Protein AF-A0A942WCF8-F1 (afdb_monomer_lite)

pLDDT: mean 74.46, std 19.91, range [30.67, 97.25]

Sequence (139 aa):
MSRKVQSGFLYDQVKETIESEANHGWRLTQVIIPNKGKHSISGKKRLRLGAFFPWCYQLIFEKDEKENVLYEYKFYRVPLETKAQGSNVDCKDDFYMVKDFLLSMTDNDWKFKQIVIPFDEKKGIYCTLGYEVIFERKK

Foldseek 3Di:
DDKDKDKDAAPVVVVVVCQVVLVVQWHWQDKDAQDPDPPPPPDDDDDDVPPDDSGIIMIMTDHDPVDSKGKDKDKDWDFDPPDDPDDDDDPVVSVVVVVVVQVVCVVVQWAWRDKAQHAPPVVPDSDRRTIMTMTMHID

Radius of gyration: 17.98 Å; chains: 1; bounding box: 40×48×46 Å

Secondary structure (DSSP, 8-state):
-EEEEEEEE-HHHHHHHHHHHHTTTPEEEEEEPPP-------S---PPTTS--TT-EEEEEEE-SS----EEEEEEEEE-----TT----THHHHHHHHHHHHHHHTTTPEEEEEE---BTTTTB---SEEEEEEEEE-

Structure (mmCIF, N/CA/C/O backbone):
data_AF-A0A942WCF8-F1
#
_entry.id   AF-A0A942WCF8-F1
#
loop_
_atom_site.group_PDB
_atom_site.id
_atom_site.type_symbol
_atom_site.label_atom_id
_atom_site.label_alt_id
_atom_site.label_comp_id
_atom_site.label_asym_id
_atom_site.label_entity_id
_atom_site.label_seq_id
_atom_site.pdbx_PDB_ins_code
_atom_site.Cartn_x
_atom_site.Cartn_y
_atom_site.Cartn_z
_atom_site.occupancy
_atom_site.B_iso_or_equiv
_atom_site.auth_seq_id
_atom_site.auth_comp_id
_atom_site.auth_asym_id
_atom_site.auth_atom_id
_atom_site.pdbx_PDB_model_num
ATOM 1 N N . MET A 1 1 ? -3.715 -0.028 21.592 1.00 82.50 1 MET A N 1
ATOM 2 C CA . MET A 1 1 ? -3.212 0.034 20.208 1.00 82.50 1 MET A CA 1
ATOM 3 C C . MET A 1 1 ? -2.612 -1.317 19.890 1.00 82.50 1 MET A C 1
ATOM 5 O O . MET A 1 1 ? -1.669 -1.727 20.559 1.00 82.50 1 MET A O 1
ATOM 9 N N . SER A 1 2 ? -3.210 -2.012 18.934 1.00 93.25 2 SER A N 1
ATOM 10 C CA . SER A 1 2 ? -2.871 -3.384 18.565 1.00 93.25 2 SER A CA 1
ATOM 11 C C . SER A 1 2 ? -2.043 -3.369 17.285 1.00 93.25 2 SER A C 1
ATOM 13 O O . SER A 1 2 ? -2.260 -2.530 16.411 1.00 93.25 2 SER A O 1
ATOM 15 N N . ARG A 1 3 ? -1.057 -4.263 17.176 1.00 95.06 3 ARG A N 1
ATOM 16 C CA . ARG A 1 3 ? -0.153 -4.354 16.021 1.00 95.06 3 ARG A CA 1
ATOM 17 C C . ARG A 1 3 ? -0.092 -5.790 15.533 1.00 95.06 3 ARG A C 1
ATOM 19 O O . ARG A 1 3 ? -0.025 -6.708 16.346 1.00 95.06 3 ARG A O 1
ATOM 26 N N . LYS A 1 4 ? -0.064 -5.975 14.217 1.00 94.81 4 LYS A N 1
ATOM 27 C CA . LYS A 1 4 ? 0.160 -7.287 13.609 1.00 94.81 4 LYS A CA 1
ATOM 28 C C . LYS A 1 4 ? 1.131 -7.206 12.446 1.00 94.81 4 LYS A C 1
ATOM 30 O O . LYS A 1 4 ? 1.277 -6.162 11.812 1.00 94.81 4 LYS A O 1
ATOM 35 N N . VAL A 1 5 ? 1.771 -8.338 12.185 1.00 93.75 5 VAL A N 1
ATOM 36 C CA . VAL A 1 5 ? 2.640 -8.548 11.033 1.00 93.75 5 VAL A CA 1
ATOM 37 C C . VAL A 1 5 ? 2.092 -9.733 10.261 1.00 93.75 5 VAL A C 1
ATOM 39 O O . VAL A 1 5 ? 1.862 -10.794 10.838 1.00 93.75 5 VAL A O 1
ATOM 42 N N . GLN A 1 6 ? 1.888 -9.552 8.966 1.00 90.81 6 GLN A N 1
ATOM 43 C CA . GLN A 1 6 ? 1.565 -10.633 8.045 1.00 90.81 6 GLN A CA 1
ATOM 44 C C . GLN A 1 6 ? 2.715 -10.792 7.051 1.00 90.81 6 GLN A C 1
ATOM 46 O O . GLN A 1 6 ? 3.426 -9.837 6.750 1.00 90.81 6 GLN A O 1
ATOM 51 N N . SER A 1 7 ? 2.974 -12.014 6.601 1.00 87.12 7 SER A N 1
ATOM 52 C CA . SER A 1 7 ? 4.119 -12.367 5.751 1.00 87.12 7 SER A CA 1
ATOM 53 C C . SER A 1 7 ? 3.686 -13.410 4.730 1.00 87.12 7 SER A C 1
ATOM 55 O O . SER A 1 7 ? 2.695 -14.098 4.956 1.00 87.12 7 SER A O 1
ATOM 57 N N . GLY A 1 8 ? 4.452 -13.578 3.652 1.00 81.56 8 GLY A N 1
ATOM 58 C CA . GLY A 1 8 ? 4.164 -14.614 2.654 1.00 81.56 8 GLY A CA 1
ATOM 59 C C . GLY A 1 8 ? 3.466 -14.113 1.395 1.00 81.56 8 GLY A C 1
ATOM 60 O O . GLY A 1 8 ? 3.040 -14.943 0.601 1.00 81.56 8 GLY A O 1
ATOM 61 N N . PHE A 1 9 ? 3.362 -12.796 1.194 1.00 82.25 9 PHE A N 1
ATOM 62 C CA . PHE A 1 9 ? 2.652 -12.232 0.048 1.00 82.25 9 PHE A CA 1
ATOM 63 C C . PHE A 1 9 ? 3.554 -12.038 -1.165 1.00 82.25 9 PHE A C 1
ATOM 65 O O . PHE A 1 9 ? 4.680 -11.547 -1.045 1.00 82.25 9 PHE A O 1
ATOM 72 N N . LEU A 1 10 ? 3.011 -12.368 -2.330 1.00 82.12 10 LEU A N 1
ATOM 73 C CA . LEU A 1 10 ? 3.440 -11.804 -3.605 1.00 82.12 10 LEU A CA 1
ATOM 74 C C . LEU A 1 10 ? 2.937 -10.363 -3.728 1.00 82.12 10 LEU A C 1
ATOM 76 O O . LEU A 1 10 ? 1.957 -9.995 -3.076 1.00 82.12 10 LEU A O 1
ATOM 80 N N . TYR A 1 11 ? 3.570 -9.545 -4.567 1.00 79.56 11 TYR A N 1
ATOM 81 C CA . TYR A 1 11 ? 3.198 -8.133 -4.679 1.00 79.56 11 TYR A CA 1
ATOM 82 C C . TYR A 1 11 ? 1.736 -7.929 -5.098 1.00 79.56 11 TYR A C 1
ATOM 84 O O . TYR A 1 11 ? 1.053 -7.065 -4.552 1.00 79.56 11 TYR A O 1
ATOM 92 N N . ASP A 1 12 ? 1.221 -8.767 -5.998 1.00 80.12 12 ASP A N 1
ATOM 93 C CA . ASP A 1 12 ? -0.180 -8.696 -6.430 1.00 80.12 12 ASP A CA 1
ATOM 94 C C . ASP A 1 12 ? -1.155 -8.930 -5.257 1.00 80.12 12 ASP A C 1
ATOM 96 O O . ASP A 1 12 ? -2.207 -8.302 -5.185 1.00 80.12 12 ASP A O 1
ATOM 100 N N . GLN A 1 13 ? -0.762 -9.745 -4.270 1.00 88.50 13 GLN A N 1
ATOM 101 C CA . GLN A 1 13 ? -1.559 -10.030 -3.071 1.00 88.50 13 GLN A CA 1
ATOM 102 C C . GLN A 1 13 ? -1.449 -8.931 -2.006 1.00 88.50 13 GLN A C 1
ATOM 104 O O . GLN A 1 13 ? -2.304 -8.835 -1.122 1.00 88.50 13 GLN A O 1
ATOM 109 N N . VAL A 1 14 ? -0.400 -8.099 -2.055 1.00 90.19 14 VAL A N 1
ATOM 110 C CA . VAL A 1 14 ? -0.177 -7.026 -1.074 1.00 90.19 14 VAL A CA 1
ATOM 111 C C . VAL A 1 14 ? -1.324 -6.020 -1.108 1.00 90.19 14 VAL A C 1
ATOM 113 O O . VAL A 1 14 ? -1.840 -5.664 -0.052 1.00 90.19 14 VAL A O 1
ATOM 116 N N . LYS A 1 15 ? -1.754 -5.596 -2.302 1.00 91.88 15 LYS A N 1
ATOM 117 C CA . LYS A 1 15 ? -2.828 -4.602 -2.471 1.00 91.88 15 LYS A CA 1
ATOM 118 C C . LYS A 1 15 ? -4.153 -5.092 -1.904 1.00 91.88 15 LYS A C 1
ATOM 120 O O . LYS A 1 15 ? -4.730 -4.433 -1.045 1.00 91.88 15 LYS A O 1
ATOM 125 N N . GLU A 1 16 ? -4.569 -6.283 -2.332 1.00 94.06 16 GLU A N 1
ATOM 126 C CA . GLU A 1 16 ? -5.813 -6.919 -1.890 1.00 94.06 16 GLU A CA 1
ATOM 127 C C . GLU A 1 16 ? -5.825 -7.115 -0.371 1.00 94.06 16 GLU A C 1
ATOM 129 O O . GLU A 1 16 ? -6.829 -6.863 0.296 1.00 94.06 16 GLU A O 1
ATOM 134 N N . THR A 1 17 ? -4.683 -7.507 0.201 1.00 96.06 17 THR A N 1
ATOM 135 C CA . THR A 1 17 ? -4.548 -7.675 1.651 1.00 96.06 17 THR A CA 1
ATOM 136 C C . THR A 1 17 ? -4.656 -6.336 2.378 1.00 96.06 17 THR A C 1
ATOM 138 O O . THR A 1 17 ? -5.371 -6.249 3.372 1.00 96.06 17 THR A O 1
ATOM 141 N N . ILE A 1 18 ? -3.992 -5.280 1.892 1.00 96.19 18 ILE A N 1
ATOM 142 C CA . ILE A 1 18 ? -4.087 -3.937 2.483 1.00 96.19 18 ILE A CA 1
ATOM 143 C C . ILE A 1 18 ? -5.541 -3.456 2.490 1.00 96.19 18 ILE A C 1
ATOM 145 O O . ILE A 1 18 ? -6.025 -3.021 3.531 1.00 96.19 18 ILE A O 1
ATOM 149 N N . GLU A 1 19 ? -6.242 -3.557 1.361 1.00 95.38 19 GLU A 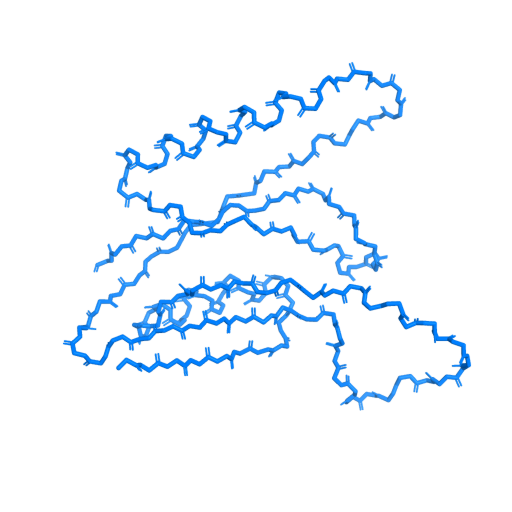N 1
ATOM 150 C CA . GLU A 1 19 ? -7.636 -3.119 1.238 1.00 95.38 19 GLU A CA 1
ATOM 151 C C . GLU A 1 19 ? -8.581 -3.939 2.126 1.00 95.38 19 GLU A C 1
ATOM 153 O O . GLU A 1 19 ? -9.424 -3.379 2.831 1.00 95.38 19 GLU A O 1
ATOM 158 N N . SER A 1 20 ? -8.416 -5.264 2.146 1.00 95.88 20 SER A N 1
ATOM 159 C CA . SER A 1 20 ? -9.189 -6.154 3.014 1.00 95.88 20 SER A CA 1
ATOM 160 C C . SER A 1 20 ? -9.003 -5.793 4.487 1.00 95.88 20 SER A C 1
ATOM 162 O O . SER A 1 20 ? -9.975 -5.625 5.222 1.00 95.88 20 SER A O 1
ATOM 164 N N . GLU A 1 21 ? -7.763 -5.598 4.931 1.00 96.19 21 GLU A N 1
ATOM 165 C CA . GLU A 1 21 ? -7.456 -5.276 6.323 1.00 96.19 21 GLU A CA 1
ATOM 166 C C . GLU A 1 21 ? -7.935 -3.874 6.725 1.00 96.19 21 GLU A C 1
ATOM 168 O O . GLU A 1 21 ? -8.462 -3.683 7.828 1.00 96.19 21 GLU A O 1
ATOM 173 N N . ALA A 1 22 ? -7.866 -2.916 5.801 1.00 95.31 22 ALA A N 1
ATOM 174 C CA . ALA A 1 22 ? -8.384 -1.566 5.989 1.00 95.31 22 ALA A CA 1
ATOM 175 C C . ALA A 1 22 ? -9.891 -1.541 6.279 1.00 95.31 22 ALA A C 1
ATOM 177 O O . ALA A 1 22 ? -10.336 -0.790 7.150 1.00 95.31 22 ALA A O 1
ATOM 178 N N . ASN A 1 23 ? -10.666 -2.418 5.629 1.00 94.25 23 ASN A N 1
ATOM 179 C CA . ASN A 1 23 ? -12.102 -2.584 5.885 1.00 94.25 23 ASN A CA 1
ATOM 180 C C . ASN A 1 23 ? -12.414 -3.150 7.280 1.00 94.25 23 ASN A C 1
ATOM 182 O O . ASN A 1 23 ? -13.544 -3.045 7.752 1.00 94.25 23 ASN A O 1
ATOM 186 N N . HIS A 1 24 ? -11.414 -3.705 7.965 1.00 93.44 24 HIS A N 1
ATOM 187 C CA . HIS A 1 24 ? -11.518 -4.188 9.341 1.00 93.44 24 HIS A CA 1
ATOM 188 C C . HIS A 1 24 ? -10.868 -3.224 10.352 1.00 93.44 24 HIS A C 1
ATOM 190 O O . HIS A 1 24 ? -10.640 -3.598 11.509 1.00 93.44 24 HIS A O 1
ATOM 196 N N . GLY A 1 25 ? -10.566 -1.988 9.940 1.00 94.19 25 GLY A N 1
ATOM 197 C CA . GLY A 1 25 ? -9.974 -0.944 10.782 1.00 94.19 25 GLY A CA 1
ATOM 198 C C . GLY A 1 25 ? -8.477 -1.120 11.041 1.00 94.19 25 GLY A C 1
ATOM 199 O O . GLY A 1 25 ? -7.934 -0.488 11.944 1.00 94.19 25 GLY A O 1
ATOM 200 N N . TRP A 1 26 ? -7.796 -1.993 10.294 1.00 96.38 26 TRP A N 1
ATOM 201 C CA . TRP A 1 26 ? -6.342 -2.095 10.348 1.00 96.38 26 TRP A CA 1
ATOM 202 C C . TRP A 1 26 ? -5.718 -1.088 9.392 1.00 96.38 26 TRP A C 1
ATOM 204 O O . TRP A 1 26 ? -5.884 -1.161 8.179 1.00 96.38 26 TRP A O 1
ATOM 214 N N . ARG A 1 27 ? -4.941 -0.163 9.940 1.00 96.38 27 ARG A N 1
ATOM 215 C CA . ARG A 1 27 ? -4.160 0.786 9.163 1.00 96.38 27 ARG A CA 1
ATOM 216 C C . ARG A 1 27 ? -2.823 0.157 8.806 1.00 96.38 27 ARG A C 1
ATOM 218 O O . ARG A 1 27 ? -2.075 -0.264 9.691 1.00 96.38 27 ARG A O 1
ATOM 225 N N . LEU A 1 28 ? -2.486 0.132 7.522 1.00 97.25 28 LEU A N 1
ATOM 226 C CA . LEU A 1 28 ? -1.133 -0.187 7.077 1.00 97.25 28 LEU A CA 1
ATOM 227 C C . LEU A 1 28 ? -0.159 0.781 7.747 1.00 97.25 28 LEU A C 1
ATOM 229 O O . LEU A 1 28 ? -0.418 1.978 7.785 1.00 97.25 28 LEU A O 1
ATOM 233 N N . THR A 1 29 ? 0.976 0.309 8.241 1.00 96.31 29 THR A N 1
ATOM 234 C CA . THR A 1 29 ? 2.079 1.178 8.678 1.00 96.31 29 THR A CA 1
ATOM 235 C C . THR A 1 29 ? 3.249 1.085 7.722 1.00 96.31 29 THR A C 1
ATOM 237 O O . THR A 1 29 ? 3.823 2.117 7.381 1.00 96.31 29 THR A O 1
ATOM 240 N N . GLN A 1 30 ? 3.560 -0.122 7.254 1.00 94.50 30 GLN A N 1
ATOM 241 C CA . GLN A 1 30 ? 4.701 -0.360 6.389 1.00 94.50 30 GLN A CA 1
ATOM 242 C C . GLN A 1 30 ? 4.522 -1.627 5.552 1.00 94.50 30 GLN A C 1
ATOM 244 O O . GLN A 1 30 ? 4.093 -2.668 6.050 1.00 94.50 30 GLN A O 1
ATOM 249 N N . VAL A 1 31 ? 4.943 -1.539 4.295 1.00 93.19 31 VAL A N 1
ATOM 250 C CA . VAL A 1 31 ? 5.267 -2.665 3.421 1.00 93.19 31 VAL A CA 1
ATOM 251 C C . VAL A 1 31 ? 6.772 -2.912 3.509 1.00 93.19 31 VAL A C 1
ATOM 253 O O . VAL A 1 31 ? 7.579 -2.048 3.161 1.00 93.19 31 VAL A O 1
ATOM 256 N N . ILE A 1 32 ? 7.171 -4.085 3.986 1.00 88.88 32 ILE A N 1
ATOM 257 C CA . ILE A 1 32 ? 8.566 -4.525 3.993 1.00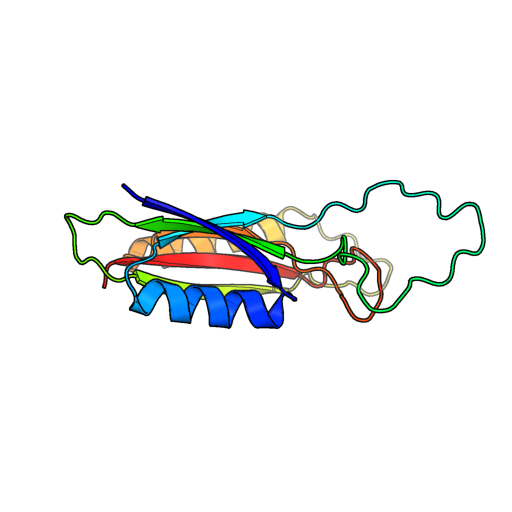 88.88 32 ILE A CA 1
ATOM 258 C C . ILE A 1 32 ? 8.841 -5.243 2.679 1.00 88.88 32 ILE A C 1
ATOM 260 O O . ILE A 1 32 ? 8.197 -6.242 2.350 1.00 88.88 32 ILE A O 1
ATOM 264 N N . ILE A 1 33 ? 9.829 -4.728 1.951 1.00 83.44 33 ILE A N 1
ATOM 265 C CA . ILE A 1 33 ? 10.316 -5.330 0.715 1.00 83.44 33 ILE A CA 1
ATOM 266 C C . ILE A 1 33 ? 11.363 -6.396 1.081 1.00 83.44 33 ILE A C 1
ATOM 268 O O . ILE A 1 33 ? 12.297 -6.084 1.828 1.00 83.44 33 ILE A O 1
ATOM 272 N N . PRO A 1 34 ? 11.235 -7.641 0.591 1.00 76.06 34 PRO A N 1
ATOM 273 C CA . PRO A 1 34 ? 12.176 -8.711 0.908 1.00 76.06 34 PRO A CA 1
ATOM 274 C C . PRO A 1 34 ? 13.576 -8.401 0.366 1.00 76.06 34 PRO A C 1
ATOM 276 O O . PRO A 1 34 ? 13.753 -8.110 -0.814 1.00 76.06 34 PRO A O 1
ATOM 279 N N . ASN A 1 35 ? 14.600 -8.499 1.216 1.00 64.19 35 ASN A N 1
ATOM 280 C CA . ASN A 1 35 ? 15.986 -8.302 0.795 1.00 64.19 35 ASN A CA 1
ATOM 281 C C . ASN A 1 35 ? 16.510 -9.544 0.046 1.00 64.19 35 ASN A C 1
ATOM 283 O O . ASN A 1 35 ? 16.370 -10.667 0.538 1.00 64.19 35 ASN A O 1
ATOM 287 N N . LYS A 1 36 ? 17.219 -9.351 -1.080 1.00 58.59 36 LYS A N 1
ATOM 288 C CA . LYS A 1 36 ? 18.146 -10.361 -1.620 1.00 58.59 36 LYS A CA 1
ATOM 289 C C . LYS A 1 36 ? 19.293 -10.536 -0.623 1.00 58.59 36 LYS A C 1
ATOM 291 O O . LYS A 1 36 ? 20.376 -9.978 -0.792 1.00 58.59 36 LYS A O 1
ATOM 296 N N . GLY A 1 37 ? 19.093 -11.337 0.420 1.00 48.06 37 GLY A N 1
ATOM 297 C CA . GLY A 1 37 ? 20.226 -11.867 1.169 1.00 48.06 37 GLY A CA 1
ATOM 298 C C . GLY A 1 37 ? 21.226 -12.467 0.175 1.00 48.06 37 GLY A C 1
ATOM 299 O O . GLY A 1 37 ? 20.825 -13.146 -0.775 1.00 48.06 37 GLY A O 1
ATOM 300 N N . LYS A 1 38 ? 22.530 -12.217 0.360 1.00 43.69 38 LYS A N 1
ATOM 301 C CA . LYS A 1 38 ? 23.592 -12.956 -0.340 1.00 43.69 38 LYS A CA 1
ATOM 302 C C . LYS A 1 38 ? 23.592 -14.403 0.160 1.00 43.69 38 LYS A C 1
ATOM 304 O O . LYS A 1 38 ? 24.525 -14.838 0.824 1.00 43.69 38 LYS A O 1
ATOM 309 N N . HIS A 1 39 ? 22.547 -15.164 -0.130 1.00 42.34 39 HIS A N 1
ATOM 310 C CA . HIS A 1 39 ? 22.625 -16.603 -0.015 1.00 42.34 39 HIS A CA 1
ATOM 311 C C . HIS A 1 39 ? 23.334 -17.088 -1.269 1.00 42.34 39 HIS A C 1
ATOM 313 O O . HIS A 1 39 ? 22.738 -17.267 -2.329 1.00 42.34 39 HIS A O 1
ATOM 319 N N . SER A 1 40 ? 24.647 -17.265 -1.141 1.00 34.84 40 SER A N 1
ATOM 320 C CA . SER A 1 40 ? 25.357 -18.222 -1.966 1.00 34.84 40 SER A CA 1
ATOM 321 C C . SER A 1 40 ? 24.635 -19.555 -1.784 1.00 34.84 40 SER A C 1
ATOM 323 O O . SER A 1 40 ? 24.783 -20.233 -0.770 1.00 34.84 40 SER A O 1
ATOM 325 N N . ILE A 1 41 ? 23.822 -19.955 -2.762 1.00 43.84 41 ILE A N 1
ATOM 326 C CA . ILE A 1 41 ? 23.407 -21.355 -2.878 1.00 43.84 41 ILE A CA 1
ATOM 327 C C . ILE A 1 41 ? 24.619 -22.096 -3.454 1.00 43.84 41 ILE A C 1
ATOM 329 O O . ILE A 1 41 ? 24.641 -22.567 -4.587 1.00 43.84 41 ILE A O 1
ATOM 333 N N . SER A 1 42 ? 25.694 -22.110 -2.666 1.00 38.69 42 SER A N 1
ATOM 334 C CA . SER A 1 42 ? 26.792 -23.043 -2.805 1.00 38.69 42 SER A CA 1
ATOM 335 C C . SER A 1 42 ? 26.251 -24.380 -2.324 1.00 38.69 42 SER A C 1
ATOM 337 O O . SER A 1 42 ? 26.103 -24.627 -1.128 1.00 38.69 42 SER A O 1
ATOM 339 N N . GLY A 1 43 ? 25.865 -25.214 -3.280 1.00 37.31 43 GLY A N 1
ATOM 340 C CA . GLY A 1 43 ? 25.439 -26.578 -3.022 1.00 37.31 43 GLY A CA 1
ATOM 341 C C . GLY A 1 43 ? 23.997 -26.820 -3.428 1.00 37.31 43 GLY A C 1
ATOM 342 O O . GLY A 1 43 ? 23.058 -26.241 -2.889 1.00 37.31 43 GLY A O 1
ATOM 343 N N . LYS A 1 44 ? 23.843 -27.745 -4.376 1.00 40.22 44 LYS A N 1
ATOM 344 C CA . LYS A 1 44 ? 22.594 -28.392 -4.777 1.00 40.22 44 LYS A CA 1
ATOM 345 C C . LYS A 1 44 ? 21.799 -28.855 -3.545 1.00 40.22 44 LYS A C 1
ATOM 347 O O . LYS A 1 44 ? 21.922 -29.998 -3.116 1.00 40.22 44 LYS A O 1
ATOM 352 N N . LYS A 1 45 ? 20.935 -28.009 -2.994 1.00 38.72 45 LYS A N 1
ATOM 353 C CA . LYS A 1 45 ? 19.811 -28.444 -2.164 1.00 38.72 45 LYS A CA 1
ATOM 354 C C . LYS A 1 45 ? 18.542 -28.020 -2.879 1.00 38.72 45 LYS A C 1
ATOM 356 O O . LYS A 1 45 ? 18.196 -26.845 -2.904 1.00 38.72 45 LYS A O 1
ATOM 361 N N . ARG A 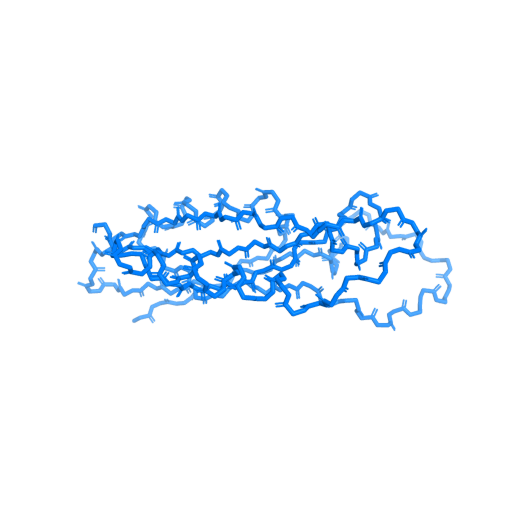1 46 ? 17.877 -29.006 -3.495 1.00 40.41 46 ARG A N 1
ATOM 362 C CA . ARG A 1 46 ? 16.479 -28.907 -3.931 1.00 40.41 46 ARG A CA 1
ATOM 363 C C . ARG A 1 46 ? 15.687 -28.272 -2.786 1.00 40.41 46 ARG A C 1
ATOM 365 O O . ARG A 1 46 ? 15.615 -28.855 -1.703 1.00 40.41 46 ARG A O 1
ATOM 372 N N . LEU A 1 47 ? 15.144 -27.082 -3.026 1.00 40.25 47 LEU A N 1
ATOM 373 C CA . LEU A 1 47 ? 14.181 -26.445 -2.135 1.00 40.25 47 LEU A CA 1
ATOM 374 C C . LEU A 1 47 ? 13.023 -27.430 -1.935 1.00 40.25 47 LEU A C 1
ATOM 376 O O . LEU A 1 47 ? 12.396 -27.860 -2.903 1.00 40.25 47 LEU A O 1
ATOM 380 N N . ARG A 1 48 ? 12.795 -27.856 -0.689 1.00 35.31 48 ARG A N 1
ATOM 381 C CA . ARG A 1 48 ? 11.617 -28.656 -0.343 1.00 35.31 48 ARG A CA 1
ATOM 382 C C . ARG A 1 48 ? 10.397 -27.739 -0.439 1.00 35.31 48 ARG A C 1
ATOM 384 O O . ARG A 1 48 ? 10.442 -26.632 0.098 1.00 35.31 48 ARG A O 1
ATOM 391 N N . LEU A 1 49 ? 9.324 -28.195 -1.092 1.00 30.67 49 LEU A N 1
ATOM 392 C CA . LEU A 1 49 ? 8.007 -27.564 -0.969 1.00 30.67 49 LEU A CA 1
ATOM 393 C C . LEU A 1 49 ? 7.691 -27.424 0.532 1.00 30.67 49 LEU A C 1
ATOM 395 O O . LEU A 1 49 ? 7.726 -28.418 1.254 1.00 30.67 49 LEU A O 1
ATOM 399 N N . GLY A 1 50 ? 7.468 -26.193 0.994 1.00 36.78 50 GLY A N 1
ATOM 400 C CA . GLY A 1 50 ? 7.269 -25.857 2.411 1.00 36.78 50 GLY A CA 1
ATOM 401 C C . GLY A 1 50 ? 8.402 -25.049 3.059 1.00 36.78 50 GLY A C 1
ATOM 402 O O . GLY A 1 50 ? 8.265 -24.631 4.204 1.00 36.78 50 GLY A O 1
ATOM 403 N N . ALA A 1 51 ? 9.510 -24.788 2.356 1.00 39.44 51 ALA A N 1
ATOM 404 C CA . ALA A 1 51 ? 10.528 -23.848 2.821 1.00 39.44 51 ALA A CA 1
ATOM 405 C C . ALA A 1 51 ? 10.022 -22.400 2.686 1.00 39.44 51 ALA A C 1
ATOM 407 O O . ALA A 1 51 ? 9.674 -21.969 1.590 1.00 39.44 51 ALA A O 1
ATOM 408 N N . PHE A 1 52 ? 9.994 -21.675 3.810 1.00 41.84 52 PHE A N 1
ATOM 409 C CA . PHE A 1 52 ? 9.739 -20.236 3.926 1.00 41.84 52 PHE A CA 1
ATOM 410 C C . PHE A 1 52 ? 10.357 -19.487 2.741 1.00 41.84 52 PHE A C 1
ATOM 412 O O . PHE A 1 52 ? 11.577 -19.499 2.601 1.00 41.84 52 PHE A O 1
ATOM 419 N N . PHE A 1 53 ? 9.537 -18.904 1.863 1.00 48.91 53 PHE A N 1
ATOM 420 C CA . PHE A 1 53 ? 10.026 -18.177 0.694 1.00 48.91 53 PHE A CA 1
ATOM 421 C C . PHE A 1 53 ? 10.691 -16.881 1.181 1.00 48.91 53 PHE A C 1
ATOM 423 O O . PHE A 1 53 ? 9.973 -15.969 1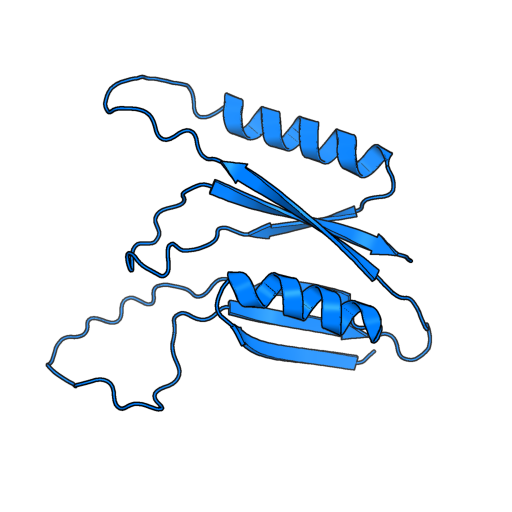.586 1.00 48.91 53 PHE A O 1
ATOM 430 N N . PRO A 1 54 ? 12.030 -16.724 1.121 1.00 52.22 54 PRO A N 1
ATOM 431 C CA . PRO A 1 54 ? 12.698 -15.499 1.579 1.00 52.22 54 PRO A CA 1
ATOM 432 C C . PRO A 1 54 ? 12.470 -14.299 0.633 1.00 52.22 54 PRO A C 1
ATOM 434 O O . PRO A 1 54 ? 13.174 -13.299 0.713 1.00 52.22 54 PRO A O 1
ATOM 437 N N . TRP A 1 55 ? 11.492 -14.408 -0.269 1.00 64.06 55 TRP A N 1
ATOM 438 C CA . TRP A 1 55 ? 11.199 -13.498 -1.376 1.00 64.06 55 TRP A CA 1
ATOM 439 C C . TRP A 1 55 ? 9.797 -12.885 -1.283 1.00 64.06 55 TRP A C 1
ATOM 441 O O . TRP A 1 55 ? 9.307 -12.358 -2.273 1.00 64.06 55 TRP A O 1
ATOM 451 N N . CYS A 1 56 ? 9.128 -12.994 -0.133 1.00 77.31 56 CYS A N 1
ATOM 452 C CA . CYS A 1 56 ? 7.762 -12.509 0.047 1.00 77.31 56 CYS A CA 1
ATOM 453 C C . CYS A 1 56 ? 7.710 -11.193 0.835 1.00 77.31 56 CYS A C 1
ATOM 455 O O . CYS A 1 56 ? 8.530 -10.943 1.720 1.00 77.31 56 CYS A O 1
ATOM 457 N N . TYR A 1 57 ? 6.725 -10.357 0.519 1.00 86.31 57 TYR A N 1
ATOM 458 C CA . TYR A 1 57 ? 6.460 -9.109 1.223 1.00 86.31 57 TYR A CA 1
ATOM 459 C C . TYR A 1 57 ? 5.923 -9.381 2.629 1.00 86.31 57 TYR A C 1
ATOM 461 O O . TYR A 1 57 ? 5.201 -10.358 2.868 1.00 86.31 57 TYR A O 1
ATOM 469 N N . GLN A 1 58 ? 6.256 -8.484 3.560 1.00 90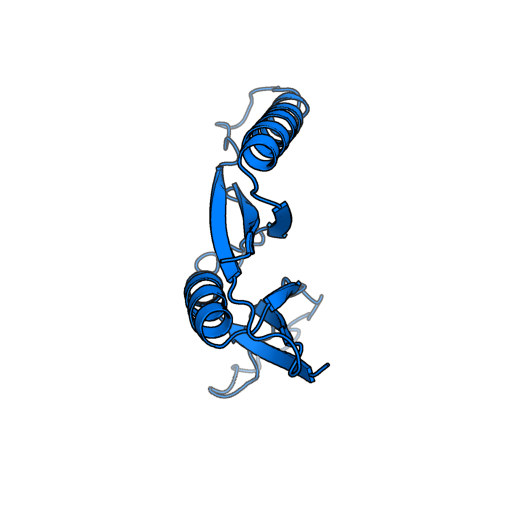.50 58 GLN A N 1
ATOM 470 C CA . GLN A 1 58 ? 5.637 -8.447 4.883 1.00 90.50 58 GLN A CA 1
ATOM 471 C C . GLN A 1 58 ? 4.886 -7.134 5.063 1.00 90.50 58 GLN A C 1
ATOM 473 O O . GLN A 1 58 ? 5.347 -6.079 4.633 1.00 90.50 58 GLN A O 1
ATOM 478 N N . LEU A 1 59 ? 3.733 -7.202 5.715 1.00 94.25 59 LEU A N 1
ATOM 479 C CA . LEU A 1 59 ? 2.865 -6.062 5.964 1.00 94.25 59 LEU A CA 1
ATOM 480 C C . LEU A 1 59 ? 2.744 -5.860 7.465 1.00 94.25 59 LEU A C 1
ATOM 482 O O . LEU A 1 59 ? 2.393 -6.789 8.195 1.00 94.25 59 LEU A O 1
ATOM 486 N N . ILE A 1 60 ? 3.048 -4.650 7.923 1.00 96.12 60 ILE A N 1
ATOM 487 C CA . ILE A 1 60 ? 2.838 -4.243 9.308 1.00 96.12 60 ILE A CA 1
ATOM 488 C C . ILE A 1 60 ? 1.569 -3.403 9.356 1.00 96.12 60 ILE A C 1
ATOM 490 O O . ILE A 1 60 ? 1.421 -2.447 8.595 1.00 96.12 60 ILE A O 1
ATOM 494 N N . PHE A 1 61 ? 0.677 -3.748 10.279 1.00 96.88 61 PHE A N 1
ATOM 495 C CA . PHE A 1 61 ? -0.557 -3.017 10.524 1.00 96.88 61 PHE A CA 1
ATOM 496 C C . PHE A 1 61 ? -0.664 -2.586 11.979 1.00 96.88 61 PHE A C 1
ATOM 498 O O . PHE A 1 61 ? -0.197 -3.279 12.886 1.00 96.88 61 PHE A O 1
ATOM 505 N N . GLU A 1 62 ? -1.346 -1.470 12.199 1.00 95.88 62 GLU A N 1
ATOM 506 C CA . GLU A 1 62 ? -1.778 -1.001 13.509 1.00 95.88 62 GLU A CA 1
ATOM 507 C C . GLU A 1 62 ? -3.291 -0.792 13.529 1.00 95.88 62 GLU A C 1
ATOM 509 O O . GLU A 1 62 ? -3.904 -0.489 12.509 1.00 95.88 62 GLU A O 1
ATOM 514 N N . LYS A 1 63 ? -3.896 -0.957 14.699 1.00 94.38 63 LYS A N 1
ATOM 515 C CA . LYS A 1 63 ? -5.302 -0.654 14.935 1.00 94.38 63 LYS A CA 1
ATOM 516 C C . LYS A 1 63 ? -5.448 0.014 16.290 1.00 94.38 63 LYS A C 1
ATOM 518 O O . LYS A 1 63 ? -4.937 -0.487 17.300 1.00 94.38 63 LYS A O 1
ATOM 523 N N . ASP A 1 64 ? -6.131 1.151 16.315 1.00 89.62 64 ASP A N 1
ATOM 524 C CA . ASP A 1 64 ? -6.653 1.675 17.567 1.00 89.62 64 ASP A CA 1
ATOM 525 C C . ASP A 1 64 ? -7.984 0.977 17.856 1.00 89.62 64 ASP A C 1
ATOM 527 O O . ASP A 1 64 ? -8.858 0.905 17.003 1.00 89.62 64 ASP A O 1
ATOM 531 N N . GLU A 1 65 ? -8.121 0.402 19.044 1.00 84.50 65 GLU A N 1
ATOM 532 C CA . GLU A 1 65 ? -9.352 -0.285 19.447 1.00 84.50 65 GLU A CA 1
ATOM 533 C C . GLU A 1 65 ? -10.401 0.699 19.970 1.00 84.50 65 GLU A C 1
ATOM 535 O O . GLU A 1 65 ? -11.572 0.348 20.080 1.00 84.50 65 GLU A O 1
ATOM 540 N N . LYS A 1 66 ? -9.988 1.933 20.285 1.00 85.75 66 LYS A N 1
ATOM 541 C CA . LYS A 1 66 ? -10.877 2.994 20.768 1.00 85.75 66 LYS A CA 1
ATOM 542 C C . LYS A 1 66 ? -11.503 3.798 19.632 1.00 85.75 66 LYS A C 1
ATOM 544 O O . LYS A 1 66 ? -12.579 4.359 19.817 1.00 85.75 66 LYS A O 1
ATOM 549 N N . GLU A 1 67 ? -10.850 3.850 18.474 1.00 81.94 67 GLU A N 1
ATOM 550 C CA . GLU A 1 67 ? -11.336 4.553 17.288 1.00 81.94 67 GLU A CA 1
ATOM 551 C C . GLU A 1 67 ? -11.731 3.546 16.201 1.00 81.94 67 GLU A C 1
ATOM 553 O O . GLU A 1 67 ? -10.897 2.796 15.702 1.00 81.94 67 GLU A O 1
ATOM 558 N N . ASN A 1 68 ? -13.002 3.546 15.786 1.00 81.62 68 ASN A N 1
ATOM 559 C CA . ASN A 1 68 ? -13.462 2.726 14.661 1.00 81.62 68 ASN A CA 1
ATOM 560 C C . ASN A 1 68 ? -13.266 3.466 13.327 1.00 81.62 68 ASN A C 1
ATOM 562 O O . ASN A 1 68 ? -14.229 3.782 12.631 1.00 81.62 68 ASN A O 1
ATOM 566 N N . VAL A 1 69 ? -12.014 3.807 13.019 1.00 90.19 69 VAL A N 1
ATOM 567 C CA . VAL A 1 69 ? -11.645 4.517 11.787 1.00 90.19 69 VAL A CA 1
ATOM 568 C C . VAL A 1 69 ? -11.290 3.504 10.709 1.00 90.19 69 VAL A C 1
ATOM 570 O O . VAL A 1 69 ? -10.464 2.613 10.920 1.00 90.19 69 VAL A O 1
ATOM 573 N N . LEU A 1 70 ? -11.896 3.666 9.537 1.00 94.12 70 LEU A N 1
ATOM 574 C CA . LEU A 1 70 ? -11.555 2.900 8.347 1.00 94.12 70 LEU A CA 1
ATOM 575 C C . LEU A 1 70 ? -10.591 3.700 7.472 1.00 94.12 70 LEU A C 1
ATOM 577 O O . LEU A 1 70 ? -10.493 4.925 7.570 1.00 94.12 70 LEU A O 1
ATOM 581 N N . TYR A 1 71 ? -9.870 2.994 6.611 1.00 94.75 71 TYR A N 1
ATOM 582 C CA . TYR A 1 71 ? -8.908 3.603 5.703 1.00 94.75 71 TYR A CA 1
ATOM 583 C C . TYR A 1 71 ? -9.217 3.209 4.265 1.00 94.75 71 TYR A C 1
ATOM 585 O O . TYR A 1 71 ? -9.622 2.085 3.981 1.00 94.75 71 TYR A O 1
ATOM 593 N N . GLU A 1 72 ? -9.013 4.152 3.358 1.00 95.25 72 GLU A N 1
ATOM 594 C CA . GLU A 1 72 ? -9.026 3.934 1.919 1.00 95.25 72 GLU A CA 1
ATOM 595 C C . GLU A 1 72 ? -7.593 4.059 1.399 1.00 95.25 72 GLU A C 1
ATOM 597 O O . GLU A 1 72 ? -6.850 4.942 1.840 1.00 95.25 72 GLU A O 1
ATOM 602 N N . TYR A 1 73 ? -7.204 3.186 0.469 1.00 95.25 73 TYR A N 1
ATOM 603 C CA . TYR A 1 73 ? -5.866 3.164 -0.114 1.00 95.25 73 TYR A CA 1
ATOM 604 C C . TYR A 1 73 ? -5.920 3.377 -1.624 1.00 95.25 73 TYR A C 1
ATOM 606 O O . TYR A 1 73 ? -6.830 2.908 -2.302 1.00 95.25 73 TYR A O 1
ATOM 614 N N . LYS A 1 74 ? -4.920 4.085 -2.153 1.00 93.12 74 LYS A N 1
ATOM 615 C CA . LYS A 1 74 ? -4.677 4.217 -3.592 1.00 93.12 74 LYS A CA 1
ATOM 616 C C . LYS A 1 74 ? -3.250 3.818 -3.915 1.00 93.12 74 LYS A C 1
ATOM 618 O O . LYS A 1 74 ? -2.317 4.214 -3.218 1.00 93.12 74 LYS A O 1
ATOM 623 N N . PHE A 1 75 ? -3.101 3.086 -5.011 1.00 90.75 75 PHE A N 1
ATOM 624 C CA . PHE A 1 75 ? -1.827 2.594 -5.515 1.00 90.75 75 PHE A CA 1
ATOM 625 C C . PHE A 1 75 ? -1.574 3.209 -6.886 1.00 90.75 75 PHE A C 1
ATOM 627 O O . PHE A 1 75 ? -2.312 2.940 -7.834 1.00 90.75 75 PHE A O 1
ATOM 634 N N . TYR A 1 76 ? -0.544 4.042 -6.997 1.00 86.69 76 TYR A N 1
ATOM 635 C CA . TYR A 1 76 ? -0.167 4.662 -8.260 1.00 86.69 76 TYR A CA 1
ATOM 636 C C . TYR A 1 76 ? 1.147 4.086 -8.762 1.00 86.69 76 TYR A C 1
ATOM 638 O O . TYR A 1 76 ? 2.196 4.273 -8.141 1.00 86.69 76 TYR A O 1
ATOM 646 N N . ARG A 1 77 ? 1.092 3.385 -9.894 1.00 83.06 77 ARG A N 1
ATOM 647 C CA . ARG A 1 77 ? 2.284 2.845 -10.538 1.00 83.06 77 ARG A CA 1
ATOM 648 C C . ARG A 1 77 ? 2.956 3.936 -11.353 1.00 83.06 77 ARG A C 1
ATOM 650 O O . ARG A 1 77 ? 2.368 4.450 -12.299 1.00 83.06 77 ARG A O 1
ATOM 657 N N . VAL A 1 78 ? 4.212 4.210 -11.033 1.00 77.00 78 VAL A N 1
ATOM 658 C CA . VAL A 1 78 ? 5.076 5.052 -11.851 1.00 77.00 78 VAL A CA 1
ATOM 659 C C . VAL A 1 78 ? 5.989 4.134 -12.655 1.00 77.00 78 VAL A C 1
ATOM 661 O O . VAL A 1 78 ? 6.825 3.440 -12.062 1.00 77.00 78 VAL A O 1
ATOM 664 N N . PRO A 1 79 ? 5.800 4.034 -13.981 1.00 71.88 79 PRO A N 1
ATOM 665 C CA . PRO A 1 79 ? 6.713 3.271 -14.813 1.00 71.88 79 PRO A CA 1
ATOM 666 C C . PRO A 1 79 ? 8.093 3.929 -14.767 1.00 71.88 79 PRO A C 1
ATOM 668 O O . PRO A 1 79 ? 8.205 5.151 -14.760 1.00 71.88 79 PRO A O 1
ATOM 671 N N . LEU A 1 80 ? 9.145 3.116 -14.744 1.00 66.56 80 LEU A N 1
ATOM 672 C CA . LEU A 1 80 ? 10.468 3.609 -15.105 1.00 66.56 80 LEU A CA 1
ATOM 673 C C . LEU A 1 80 ? 10.540 3.545 -16.623 1.00 66.56 80 LEU A C 1
ATOM 675 O O . LEU A 1 80 ? 10.310 2.474 -17.192 1.00 66.56 80 LEU A O 1
ATOM 679 N N . GLU A 1 81 ? 10.824 4.664 -17.283 1.00 56.81 81 GLU A N 1
ATOM 680 C CA . GLU A 1 81 ? 11.051 4.647 -18.722 1.00 56.81 81 GLU A CA 1
ATOM 681 C C . GLU A 1 81 ? 12.280 3.777 -19.020 1.00 56.81 81 GLU A C 1
ATOM 683 O O . GLU A 1 81 ? 13.436 4.179 -18.872 1.00 56.81 81 GLU A O 1
ATOM 688 N N . THR A 1 82 ? 12.044 2.528 -19.427 1.00 47.34 82 THR A N 1
ATOM 689 C CA . THR A 1 82 ? 13.107 1.668 -19.935 1.00 47.34 82 THR A CA 1
ATOM 690 C C . THR A 1 82 ? 13.505 2.186 -21.301 1.00 47.34 82 THR A C 1
ATOM 692 O O . THR A 1 82 ? 12.836 1.931 -22.303 1.00 47.34 82 THR A O 1
ATOM 695 N N . LYS A 1 83 ? 14.607 2.921 -21.351 1.00 50.06 83 LYS A N 1
ATOM 696 C CA . LYS A 1 83 ? 15.208 3.334 -22.613 1.00 50.06 83 LYS A CA 1
ATOM 697 C C . LYS A 1 83 ? 15.663 2.115 -23.408 1.00 50.06 83 LYS A C 1
ATOM 699 O O . LYS A 1 83 ? 16.260 1.186 -22.860 1.00 50.06 83 LYS A O 1
ATOM 704 N N . ALA A 1 84 ? 15.483 2.182 -24.724 1.00 43.22 84 ALA A N 1
ATOM 705 C CA . ALA A 1 84 ? 16.378 1.496 -25.643 1.00 43.22 84 ALA A CA 1
ATOM 706 C C . ALA A 1 84 ? 17.821 1.942 -25.333 1.00 43.22 84 ALA A C 1
ATOM 708 O O . ALA A 1 84 ? 18.066 3.130 -25.110 1.00 43.22 84 ALA A O 1
ATOM 709 N N . GLN A 1 85 ? 18.752 0.989 -25.253 1.00 35.53 85 GLN A N 1
ATOM 710 C CA . GLN A 1 85 ? 20.157 1.234 -24.906 1.00 35.53 85 GLN A CA 1
ATOM 711 C C . GLN A 1 85 ? 20.720 2.450 -25.667 1.00 35.53 85 GLN A C 1
ATOM 713 O O . GLN A 1 85 ? 20.791 2.421 -26.892 1.00 35.53 85 GLN A O 1
ATOM 718 N N . GLY A 1 86 ? 21.131 3.504 -24.945 1.00 45.88 86 GLY A N 1
ATOM 719 C CA . GLY A 1 86 ? 21.950 4.588 -25.507 1.00 45.88 86 GLY A CA 1
ATOM 720 C C . GLY A 1 86 ? 21.458 6.031 -25.346 1.00 45.88 86 GLY A C 1
ATOM 721 O O . GLY A 1 86 ? 22.201 6.934 -25.716 1.00 45.88 86 GLY A O 1
ATOM 722 N N . SER A 1 87 ? 20.271 6.308 -24.792 1.00 47.69 87 SER A N 1
ATOM 723 C CA . SER A 1 87 ? 19.858 7.706 -24.570 1.00 47.69 87 SER A CA 1
ATOM 724 C C . SER A 1 87 ? 20.265 8.217 -23.182 1.00 47.69 87 SER A C 1
ATOM 726 O O . SER A 1 87 ? 19.815 7.704 -22.158 1.00 47.69 87 SER A O 1
ATOM 728 N N . ASN A 1 88 ? 21.070 9.278 -23.134 1.00 52.03 88 ASN A N 1
ATOM 729 C CA . ASN A 1 88 ? 21.315 10.064 -21.922 1.00 52.03 88 ASN A CA 1
ATOM 730 C C . ASN A 1 88 ? 20.052 10.888 -21.621 1.00 52.03 88 ASN A C 1
ATOM 732 O O . ASN A 1 88 ? 19.825 11.899 -22.274 1.00 52.03 88 ASN A O 1
ATOM 736 N N . VAL A 1 89 ? 19.194 10.451 -20.695 1.00 48.38 89 VAL A N 1
ATOM 737 C CA . VAL A 1 89 ? 18.249 11.376 -20.036 1.00 48.38 89 VAL A CA 1
ATOM 738 C C . VAL A 1 89 ? 18.702 11.460 -18.599 1.00 48.38 89 VAL A C 1
ATOM 740 O O . VAL A 1 89 ? 19.025 10.443 -17.983 1.00 48.38 89 VAL A O 1
ATOM 743 N N . ASP A 1 90 ? 18.786 12.692 -18.126 1.00 49.06 90 ASP A N 1
ATOM 744 C CA . ASP A 1 90 ? 19.054 13.017 -16.742 1.00 49.06 90 ASP A CA 1
ATOM 745 C C . ASP A 1 90 ? 17.989 12.344 -15.866 1.00 49.06 90 ASP A C 1
ATOM 747 O O . ASP A 1 90 ? 16.809 12.665 -15.963 1.00 49.06 90 ASP A O 1
ATOM 751 N N . CYS A 1 91 ? 18.396 11.465 -14.945 1.00 51.38 91 CYS A N 1
ATOM 752 C CA . CYS A 1 91 ? 17.525 10.816 -13.948 1.00 51.38 91 CYS A CA 1
ATOM 753 C C . CYS A 1 91 ? 16.767 11.801 -13.023 1.00 51.38 91 CYS A C 1
ATOM 755 O O . CYS A 1 91 ? 16.134 11.392 -12.051 1.00 51.38 91 CYS A O 1
ATOM 757 N N . LYS A 1 92 ? 16.904 13.107 -13.264 1.00 52.38 92 LYS A N 1
ATOM 758 C CA . LYS A 1 92 ? 16.285 14.200 -12.525 1.00 52.38 92 LYS A CA 1
ATOM 759 C C . LYS A 1 92 ? 14.801 14.335 -12.866 1.00 52.38 92 LYS A C 1
ATOM 761 O O . LYS A 1 92 ? 14.019 14.583 -11.952 1.00 52.38 92 LYS A O 1
ATOM 766 N N . ASP A 1 93 ? 14.413 14.123 -14.123 1.00 55.38 93 ASP A N 1
ATOM 767 C CA . ASP A 1 93 ? 13.043 14.383 -14.587 1.00 55.38 93 ASP A CA 1
ATOM 768 C C . ASP A 1 93 ? 12.022 13.426 -13.947 1.00 55.38 93 ASP A C 1
ATOM 770 O O . ASP A 1 93 ? 10.990 13.871 -13.439 1.00 55.38 93 ASP A O 1
ATOM 774 N N . ASP A 1 94 ? 12.370 12.142 -13.819 1.00 61.78 94 ASP A N 1
ATOM 775 C CA . ASP A 1 94 ? 11.523 11.132 -13.168 1.00 61.78 94 ASP A CA 1
ATOM 776 C C . ASP A 1 94 ? 11.242 11.466 -11.693 1.00 61.78 94 ASP A C 1
ATOM 778 O O . ASP A 1 94 ? 10.136 11.259 -11.196 1.00 61.78 94 ASP A O 1
ATOM 782 N N . PHE A 1 95 ? 12.229 12.006 -10.969 1.00 62.41 95 PHE A N 1
ATOM 783 C CA . PHE A 1 95 ? 12.066 12.377 -9.561 1.00 62.41 95 PHE A CA 1
ATOM 784 C C . PHE A 1 95 ? 11.161 13.606 -9.389 1.00 62.41 95 PHE A C 1
ATOM 786 O O . PHE A 1 95 ? 10.327 13.635 -8.480 1.00 62.41 95 PHE A O 1
ATOM 793 N N . TYR A 1 96 ? 11.298 14.614 -10.258 1.00 66.25 96 TYR A N 1
ATOM 794 C CA . TYR A 1 96 ? 10.445 15.804 -10.212 1.00 66.25 96 TYR A CA 1
ATOM 795 C C . TYR A 1 96 ? 8.990 15.476 -10.564 1.00 66.25 96 TYR A C 1
ATOM 797 O O . TYR A 1 96 ? 8.090 15.948 -9.873 1.00 66.25 96 TYR A O 1
ATOM 805 N N . MET A 1 97 ? 8.752 14.573 -11.521 1.00 67.56 97 MET A N 1
ATOM 806 C CA . MET A 1 97 ? 7.400 14.092 -11.827 1.00 67.56 97 MET A CA 1
ATOM 807 C C . MET A 1 97 ? 6.711 13.441 -10.620 1.00 67.56 97 MET A C 1
ATOM 809 O O . MET A 1 97 ? 5.532 13.688 -10.369 1.00 67.56 97 MET A O 1
ATOM 813 N N . VAL A 1 98 ? 7.434 12.638 -9.834 1.00 71.56 98 VAL A N 1
ATOM 814 C CA . VAL A 1 98 ? 6.881 12.057 -8.596 1.00 71.56 98 VAL A CA 1
ATOM 815 C C . VAL A 1 98 ? 6.584 13.124 -7.576 1.00 71.56 98 VAL A C 1
ATOM 817 O O . VAL A 1 98 ? 5.552 13.057 -6.918 1.00 71.56 98 VAL A O 1
ATOM 820 N N . LYS A 1 99 ? 7.487 14.091 -7.417 1.00 78.50 99 LYS A N 1
ATOM 821 C CA . LYS A 1 99 ? 7.306 15.177 -6.460 1.00 78.50 99 LYS A CA 1
ATOM 822 C C . LYS A 1 99 ? 6.018 15.946 -6.754 1.00 78.50 99 LYS A C 1
ATOM 824 O O . LYS A 1 99 ? 5.213 16.125 -5.845 1.00 78.50 99 LYS A O 1
ATOM 829 N N . ASP A 1 100 ? 5.807 16.347 -8.001 1.00 78.44 100 ASP A N 1
ATOM 830 C CA . ASP A 1 100 ? 4.624 17.117 -8.391 1.00 78.44 100 ASP A CA 1
ATOM 831 C C . ASP A 1 100 ? 3.348 16.274 -8.271 1.00 78.44 100 ASP A C 1
ATOM 833 O O . ASP A 1 100 ? 2.325 16.744 -7.770 1.00 78.44 100 ASP A O 1
ATOM 837 N N . PHE A 1 101 ? 3.422 14.987 -8.620 1.00 77.94 101 PHE A N 1
ATOM 838 C CA . PHE A 1 101 ? 2.315 14.057 -8.416 1.00 77.94 101 PHE A CA 1
ATOM 839 C C . PHE A 1 101 ? 1.965 13.872 -6.929 1.00 77.94 101 PHE A C 1
ATOM 841 O O . PHE A 1 101 ? 0.789 13.938 -6.562 1.00 77.94 101 PHE A O 1
ATOM 848 N N . LEU A 1 102 ? 2.967 13.692 -6.059 1.00 80.38 102 LEU A N 1
ATOM 849 C CA . LEU A 1 102 ? 2.785 13.595 -4.607 1.00 80.38 102 LEU A CA 1
ATOM 850 C C . LEU A 1 102 ? 2.066 14.833 -4.059 1.00 80.38 102 LEU A C 1
ATOM 852 O O . LEU A 1 102 ? 1.127 14.676 -3.280 1.00 80.38 102 LEU A O 1
ATOM 856 N N . LEU A 1 103 ? 2.474 16.030 -4.501 1.00 81.06 103 LEU A N 1
ATOM 857 C CA . LEU A 1 103 ? 1.849 17.297 -4.112 1.00 81.06 103 LEU A CA 1
ATOM 858 C C . LEU A 1 103 ? 0.382 17.367 -4.565 1.00 81.06 103 LEU A C 1
ATOM 860 O O . LEU A 1 103 ? -0.499 17.643 -3.753 1.00 81.06 103 LEU A O 1
ATOM 864 N N . SER A 1 104 ? 0.093 17.010 -5.821 1.00 80.88 104 SER A N 1
ATOM 865 C CA . SER A 1 104 ? -1.280 17.039 -6.350 1.00 80.88 104 SER A CA 1
ATOM 866 C C . SER A 1 104 ? -2.248 16.111 -5.602 1.00 80.88 104 SER A C 1
ATOM 868 O O . SER A 1 104 ? -3.433 16.408 -5.451 1.00 80.88 104 SER A O 1
ATOM 870 N N . MET A 1 105 ? -1.757 14.973 -5.103 1.00 80.06 105 MET A N 1
ATOM 871 C CA . MET A 1 105 ? -2.572 14.026 -4.344 1.00 80.06 105 MET A CA 1
ATOM 872 C C . MET A 1 105 ? -2.833 14.524 -2.922 1.00 80.06 105 MET A C 1
ATOM 874 O O . MET A 1 105 ? -3.949 14.366 -2.424 1.00 80.06 105 MET A O 1
ATOM 878 N N . THR A 1 106 ? -1.848 15.167 -2.286 1.00 76.25 106 THR A N 1
ATOM 879 C CA . THR A 1 106 ? -2.030 15.745 -0.947 1.00 76.25 106 THR A CA 1
ATOM 880 C C . THR A 1 106 ? -3.075 16.851 -0.900 1.00 76.25 106 THR A C 1
ATOM 882 O O . THR A 1 106 ? -3.772 16.960 0.105 1.00 76.25 106 THR A O 1
ATOM 885 N N . ASP A 1 107 ? -3.272 17.579 -2.000 1.00 73.31 107 ASP A N 1
ATOM 886 C CA . ASP A 1 107 ? -4.324 18.598 -2.115 1.00 73.31 107 ASP A CA 1
ATOM 887 C C . ASP A 1 107 ? -5.750 18.003 -2.131 1.00 73.31 107 ASP A C 1
ATOM 889 O O . ASP A 1 107 ? -6.728 18.723 -1.961 1.00 73.31 107 ASP A O 1
ATOM 893 N N . ASN A 1 108 ? -5.885 16.681 -2.300 1.00 80.69 108 ASN A N 1
ATOM 894 C CA . ASN A 1 108 ? -7.160 15.958 -2.375 1.00 80.69 108 ASN A CA 1
ATOM 895 C C . ASN A 1 108 ? -7.448 15.102 -1.120 1.00 80.69 108 ASN A C 1
ATOM 897 O O . ASN A 1 108 ? -8.097 14.054 -1.216 1.00 80.69 108 ASN A O 1
ATOM 901 N N . ASP A 1 109 ? -6.914 15.498 0.039 1.00 86.62 109 ASP A N 1
ATOM 902 C CA . ASP A 1 109 ? -6.988 14.778 1.324 1.00 86.62 109 ASP A CA 1
ATOM 903 C C . ASP A 1 109 ? -6.339 13.379 1.326 1.00 86.62 109 ASP A C 1
ATOM 905 O O . ASP A 1 109 ? -6.534 12.586 2.253 1.00 86.62 109 ASP A O 1
ATOM 909 N N . TRP A 1 110 ? -5.541 13.048 0.307 1.00 93.12 110 TRP A N 1
ATOM 910 C CA . TRP A 1 110 ? -4.765 11.810 0.286 1.00 93.12 110 TRP A CA 1
ATOM 911 C C . TRP A 1 110 ? -3.430 12.013 0.981 1.00 93.12 110 TRP A C 1
ATOM 913 O O . TRP A 1 110 ? -2.607 12.835 0.590 1.00 93.12 110 TRP A O 1
ATOM 923 N N . LYS A 1 111 ? -3.155 11.201 1.994 1.00 92.69 111 LYS A N 1
ATOM 924 C CA . LYS A 1 111 ? -1.878 11.216 2.691 1.00 92.69 111 LYS A CA 1
ATOM 925 C C . LYS A 1 111 ? -0.915 10.242 2.033 1.00 92.69 111 LYS A C 1
ATOM 927 O O . LYS A 1 111 ? -1.205 9.054 1.919 1.00 92.69 111 LYS A O 1
ATOM 932 N N . PHE A 1 112 ? 0.263 10.727 1.650 1.00 91.75 112 PHE A N 1
ATOM 933 C CA . PHE A 1 112 ? 1.352 9.853 1.223 1.00 91.75 112 PHE A CA 1
ATOM 934 C C . PHE A 1 112 ? 1.678 8.831 2.319 1.00 91.75 112 PHE A C 1
ATOM 936 O O . PHE A 1 112 ? 1.875 9.197 3.484 1.00 91.75 112 PHE A O 1
ATOM 943 N N . LYS A 1 113 ? 1.746 7.553 1.936 1.00 93.25 113 LYS A N 1
ATOM 944 C CA . LYS A 1 113 ? 2.053 6.462 2.852 1.00 93.25 113 LYS A CA 1
ATOM 945 C C . LYS A 1 113 ? 3.460 5.922 2.672 1.00 93.25 113 LYS A C 1
ATOM 947 O O . LYS A 1 113 ? 4.238 5.918 3.622 1.00 93.25 113 LYS A O 1
ATOM 952 N N . GLN A 1 114 ? 3.764 5.415 1.485 1.00 92.06 114 GLN A N 1
ATOM 953 C CA . GLN A 1 114 ? 5.033 4.751 1.211 1.00 92.06 114 GLN A CA 1
ATOM 954 C C . GLN A 1 114 ? 5.263 4.641 -0.299 1.00 92.06 114 GLN A C 1
ATOM 956 O O . GLN A 1 114 ? 4.310 4.493 -1.056 1.00 92.06 114 GLN A O 1
ATOM 961 N N . ILE A 1 115 ? 6.527 4.655 -0.730 1.00 87.69 115 ILE A N 1
ATOM 962 C CA . ILE A 1 115 ? 6.927 4.178 -2.061 1.00 87.69 115 ILE A CA 1
ATOM 963 C C . ILE A 1 115 ? 7.440 2.745 -1.924 1.00 87.69 115 ILE A C 1
ATOM 965 O O . ILE A 1 115 ? 8.291 2.465 -1.075 1.00 87.69 115 ILE A O 1
ATOM 969 N N . VAL A 1 116 ? 6.932 1.842 -2.756 1.00 86.50 116 VAL A N 1
ATOM 970 C CA . VAL A 1 116 ? 7.359 0.446 -2.823 1.00 86.50 116 VAL A CA 1
ATOM 971 C C . VAL A 1 116 ? 7.939 0.164 -4.198 1.00 86.50 116 VAL A C 1
ATOM 973 O O . VAL A 1 116 ? 7.421 0.608 -5.216 1.00 86.50 116 VAL A O 1
ATOM 976 N N . ILE A 1 117 ? 9.036 -0.582 -4.228 1.00 80.62 117 ILE A N 1
ATOM 977 C CA . ILE A 1 117 ? 9.653 -1.044 -5.465 1.00 80.62 117 ILE A CA 1
ATOM 978 C C . ILE A 1 117 ? 9.262 -2.515 -5.640 1.00 80.62 117 ILE A C 1
ATOM 980 O O . ILE A 1 117 ? 9.834 -3.375 -4.957 1.00 80.62 117 ILE A O 1
ATOM 984 N N . PRO A 1 118 ? 8.261 -2.820 -6.485 1.00 72.75 118 PRO A N 1
ATOM 985 C CA . PRO A 1 118 ? 7.876 -4.193 -6.747 1.00 72.75 118 PRO A CA 1
ATOM 986 C C . PRO A 1 118 ? 9.000 -4.938 -7.472 1.00 72.75 118 PRO A C 1
ATOM 988 O O . PRO A 1 118 ? 9.637 -4.412 -8.387 1.00 72.75 118 PRO A O 1
ATOM 991 N N . PHE A 1 119 ? 9.249 -6.171 -7.049 1.00 70.62 119 PHE A N 1
ATOM 992 C CA . PHE A 1 119 ? 10.180 -7.079 -7.705 1.00 70.62 119 PHE A CA 1
ATOM 993 C C . PHE A 1 119 ? 9.492 -7.779 -8.884 1.00 70.62 119 PHE A C 1
ATOM 995 O O . PHE A 1 119 ? 8.324 -8.150 -8.786 1.00 70.62 119 PHE A O 1
ATOM 1002 N N . ASP A 1 120 ? 10.210 -8.006 -9.991 1.00 64.94 120 ASP A N 1
ATOM 1003 C CA . ASP A 1 120 ? 9.720 -8.892 -11.054 1.00 64.94 120 ASP A CA 1
ATOM 1004 C C . ASP A 1 120 ? 9.872 -10.354 -10.603 1.00 64.94 120 ASP A C 1
ATOM 1006 O O . ASP A 1 120 ? 10.887 -11.020 -10.844 1.00 64.94 120 ASP A O 1
ATOM 1010 N N . GLU A 1 121 ? 8.833 -10.843 -9.921 1.00 63.94 121 GLU A N 1
ATOM 1011 C CA . GLU A 1 121 ? 8.745 -12.198 -9.367 1.00 63.94 121 GLU A CA 1
ATOM 1012 C C . GLU A 1 121 ? 8.919 -13.289 -10.430 1.00 63.94 121 GLU A C 1
ATOM 1014 O O . GLU A 1 121 ? 9.469 -14.349 -10.132 1.00 63.94 121 GLU A O 1
ATOM 1019 N N . LYS A 1 122 ? 8.537 -13.017 -11.688 1.00 61.47 122 LYS A N 1
ATOM 1020 C CA . LYS A 1 122 ? 8.665 -13.970 -12.801 1.00 61.47 122 LYS A CA 1
ATOM 1021 C C . LYS A 1 122 ? 10.101 -14.090 -13.298 1.00 61.47 122 LYS A C 1
ATOM 1023 O O . LYS A 1 122 ? 10.506 -15.169 -13.728 1.00 61.47 122 LYS A O 1
ATOM 1028 N N . LYS A 1 123 ? 10.875 -13.002 -13.259 1.00 57.50 123 LYS A N 1
ATOM 1029 C CA . LYS A 1 123 ? 12.262 -12.984 -13.756 1.00 57.50 123 LYS A CA 1
ATOM 1030 C C . LYS A 1 123 ? 13.306 -13.271 -12.683 1.00 57.50 123 LYS A C 1
ATOM 1032 O O . LYS A 1 123 ? 14.460 -13.504 -13.028 1.00 57.50 123 LYS A O 1
ATOM 1037 N N . GLY A 1 124 ? 12.953 -13.250 -11.396 1.00 53.66 124 GLY A N 1
ATOM 1038 C CA . GLY A 1 124 ? 13.919 -13.505 -10.318 1.00 53.66 124 GLY A CA 1
ATOM 1039 C C . GLY A 1 124 ? 15.004 -12.415 -10.191 1.00 53.66 124 GLY A C 1
ATOM 1040 O O . GLY A 1 124 ? 16.014 -12.583 -9.486 1.00 53.66 124 GLY A O 1
ATOM 1041 N N . ILE A 1 125 ? 14.808 -11.279 -10.865 1.00 51.69 125 ILE A N 1
ATOM 1042 C CA . ILE A 1 125 ? 15.722 -10.139 -10.893 1.00 51.69 125 ILE A CA 1
ATOM 1043 C C . ILE A 1 125 ? 15.055 -8.981 -10.164 1.00 51.69 125 ILE A C 1
ATOM 1045 O O . ILE A 1 125 ? 13.884 -8.684 -10.386 1.00 51.69 125 ILE A O 1
ATOM 1049 N N . TYR A 1 126 ? 15.843 -8.295 -9.330 1.00 51.34 126 TYR A N 1
ATOM 1050 C CA . TYR A 1 126 ? 15.496 -6.997 -8.751 1.00 51.34 126 TYR A CA 1
ATOM 1051 C C . TYR A 1 126 ? 15.591 -5.950 -9.867 1.00 51.34 126 TYR A C 1
ATOM 1053 O O . TYR A 1 126 ? 16.511 -5.145 -9.937 1.00 51.34 126 TYR A O 1
ATOM 1061 N N . CYS A 1 127 ? 14.703 -6.090 -10.842 1.00 50.53 127 CYS A N 1
ATOM 1062 C CA . CYS A 1 127 ? 14.569 -5.242 -12.005 1.00 50.53 127 CYS A CA 1
ATOM 1063 C C . CYS A 1 127 ? 13.339 -4.390 -11.736 1.00 50.53 127 CYS A C 1
ATOM 1065 O O . CYS A 1 127 ? 12.218 -4.889 -11.674 1.00 50.53 127 CYS A O 1
ATOM 1067 N N . THR A 1 128 ? 13.570 -3.107 -11.509 1.00 55.53 128 THR A N 1
ATOM 1068 C CA . THR A 1 128 ? 12.509 -2.141 -11.283 1.00 55.53 128 THR A CA 1
ATOM 1069 C C . THR A 1 128 ? 11.896 -1.803 -12.640 1.00 55.53 128 THR A C 1
ATOM 1071 O O . THR A 1 128 ? 12.484 -1.058 -13.418 1.00 55.53 128 THR A O 1
ATOM 1074 N N . LEU A 1 129 ? 10.724 -2.362 -12.954 1.00 59.38 129 LEU A N 1
ATOM 1075 C CA . LEU A 1 129 ? 9.905 -1.895 -14.089 1.00 59.38 129 LEU A CA 1
ATOM 1076 C C . LEU A 1 129 ? 9.182 -0.572 -13.764 1.00 59.38 129 LEU A C 1
ATOM 1078 O O . LEU A 1 129 ? 8.471 -0.012 -14.594 1.00 59.38 129 LEU A O 1
ATOM 1082 N N . GLY A 1 130 ? 9.303 -0.120 -12.520 1.00 71.19 130 GLY A N 1
ATOM 1083 C CA . GLY A 1 130 ? 8.620 1.021 -11.943 1.00 71.19 130 GLY A CA 1
ATOM 1084 C C . GLY A 1 130 ? 8.702 0.970 -10.422 1.00 71.19 130 GLY A C 1
ATOM 1085 O O . GLY A 1 130 ? 9.215 0.004 -9.849 1.00 71.19 130 GLY A O 1
ATOM 1086 N N . TYR A 1 131 ? 8.157 1.988 -9.779 1.00 78.81 131 TYR A N 1
ATOM 1087 C CA . TYR A 1 131 ? 7.815 1.977 -8.360 1.00 78.81 131 TYR A CA 1
ATOM 1088 C C . TYR A 1 131 ? 6.328 2.260 -8.213 1.00 78.81 131 TYR A C 1
ATOM 1090 O O . TYR A 1 131 ? 5.663 2.727 -9.137 1.00 78.81 131 TYR A O 1
ATOM 1098 N N . GLU A 1 132 ? 5.789 1.941 -7.051 1.00 85.62 132 GLU A N 1
ATOM 1099 C CA . GLU A 1 132 ? 4.404 2.201 -6.725 1.00 85.62 132 GLU A CA 1
ATOM 1100 C C . GLU A 1 132 ? 4.315 3.103 -5.506 1.00 85.62 132 GLU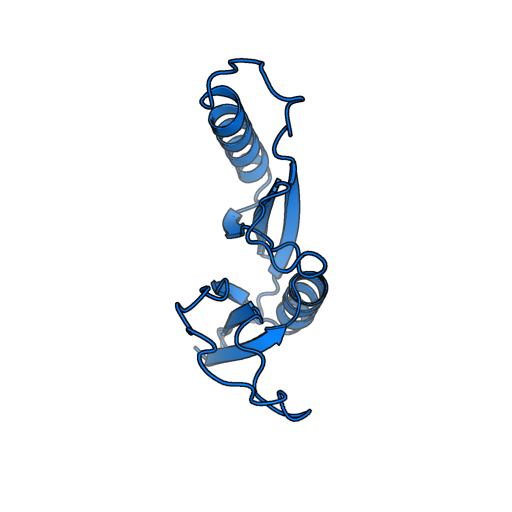 A C 1
ATOM 1102 O O . GLU A 1 132 ? 4.960 2.873 -4.483 1.00 85.62 132 GLU A O 1
ATOM 1107 N N . VAL A 1 133 ? 3.523 4.156 -5.638 1.00 88.69 133 VAL A N 1
ATOM 1108 C CA . VAL A 1 133 ? 3.272 5.132 -4.589 1.00 88.69 133 VAL A CA 1
ATOM 1109 C C . VAL A 1 133 ? 1.945 4.779 -3.935 1.00 88.69 133 VAL A C 1
ATOM 1111 O O . VAL A 1 133 ? 0.910 4.717 -4.600 1.00 88.69 133 VAL A O 1
ATOM 1114 N N . ILE A 1 134 ? 1.983 4.538 -2.630 1.00 92.50 134 ILE A N 1
ATOM 1115 C CA . ILE A 1 134 ? 0.818 4.219 -1.813 1.00 92.50 134 ILE A CA 1
ATOM 1116 C C . ILE A 1 134 ? 0.360 5.498 -1.121 1.00 92.50 134 ILE A C 1
ATOM 1118 O O . ILE A 1 134 ? 1.151 6.163 -0.444 1.00 92.50 134 ILE A O 1
ATOM 1122 N N . PHE A 1 135 ? -0.925 5.807 -1.246 1.00 93.94 135 PHE A N 1
ATOM 1123 C CA . PHE A 1 135 ? -1.604 6.845 -0.480 1.00 93.94 135 PHE A CA 1
ATOM 1124 C C . PHE A 1 135 ? -2.678 6.229 0.403 1.00 93.94 135 PHE A C 1
ATOM 1126 O O . PHE A 1 135 ? -3.260 5.203 0.058 1.00 93.94 135 PHE A O 1
ATOM 1133 N N . GLU A 1 136 ? -2.955 6.881 1.525 1.00 94.94 136 GLU A N 1
ATOM 1134 C CA . GLU A 1 136 ? -4.026 6.525 2.447 1.00 94.94 136 GLU A CA 1
ATOM 1135 C C . GLU A 1 136 ? -4.921 7.733 2.724 1.00 94.94 136 GLU A C 1
ATOM 1137 O O . GLU A 1 136 ? -4.460 8.874 2.737 1.00 94.94 136 GLU A O 1
ATOM 1142 N N . ARG A 1 137 ? -6.193 7.487 3.011 1.00 94.38 137 ARG A N 1
ATOM 1143 C CA . ARG A 1 137 ? -7.135 8.494 3.502 1.00 94.38 137 ARG A CA 1
ATOM 1144 C C . ARG A 1 137 ? -8.016 7.864 4.573 1.00 94.38 137 ARG A C 1
ATOM 1146 O O . ARG A 1 137 ? -8.323 6.677 4.491 1.00 94.38 137 ARG A O 1
ATOM 1153 N N . LYS A 1 138 ? -8.393 8.630 5.599 1.00 92.56 138 LYS A N 1
ATOM 1154 C CA . LYS A 1 138 ? -9.406 8.179 6.565 1.00 92.56 138 LYS A CA 1
ATOM 1155 C C . LYS A 1 138 ? -10.774 8.179 5.878 1.00 92.56 138 LYS A C 1
ATOM 1157 O O . LYS A 1 138 ? -11.093 9.145 5.189 1.00 92.56 138 LYS A O 1
ATOM 1162 N N . LYS A 1 139 ? -11.534 7.105 6.052 1.00 87.19 139 LYS A N 1
ATOM 1163 C CA . LYS A 1 139 ? -12.909 6.968 5.567 1.00 87.19 139 LYS A CA 1
ATOM 1164 C C . LYS A 1 139 ? -13.904 7.326 6.665 1.00 87.19 139 LYS A C 1
ATOM 1166 O O . LYS A 1 139 ? -13.584 7.059 7.846 1.00 87.19 139 LYS A O 1
#